Protein AF-A0A350ZX97-F1 (afdb_monomer)

Mean predicted aligned error: 15.22 Å

Solvent-accessible surface area (backbone atoms only — not comparable to full-atom values): 3856 Å² total; per-residue (Å²): 133,78,93,83,48,75,66,59,54,51,53,53,45,70,74,71,64,51,83,92,75,64,84,82,86,81,92,78,72,75,86,86,58,76,97,74,75,83,88,71,84,84,79,77,88,83,81,82,93,127

Structure (mmCIF, N/CA/C/O backbone):
data_AF-A0A350ZX97-F1
#
_entry.id   AF-A0A350ZX97-F1
#
loop_
_atom_site.group_PDB
_atom_site.id
_atom_site.type_symbol
_atom_site.label_atom_id
_atom_site.label_alt_id
_atom_site.label_comp_id
_atom_site.label_asym_id
_atom_site.label_entity_id
_atom_site.label_seq_id
_atom_site.pdbx_PDB_ins_code
_atom_site.Cartn_x
_atom_site.Cartn_y
_atom_site.Cartn_z
_atom_site.occupancy
_atom_site.B_iso_or_equiv
_atom_site.auth_seq_id
_atom_site.auth_comp_id
_atom_site.auth_asym_id
_atom_site.auth_atom_id
_atom_site.pdbx_PDB_model_num
ATOM 1 N N . VAL A 1 1 ? 6.353 13.830 20.677 1.00 60.59 1 VAL A N 1
ATOM 2 C CA . VAL A 1 1 ? 5.194 13.333 19.900 1.00 60.59 1 VAL A CA 1
ATOM 3 C C . VAL A 1 1 ? 4.256 12.662 20.886 1.00 60.59 1 VAL A C 1
ATOM 5 O O . VAL A 1 1 ? 4.715 11.807 21.633 1.00 60.59 1 VAL A O 1
ATOM 8 N N . GLU A 1 2 ? 3.010 13.124 20.974 1.00 72.06 2 GLU A N 1
ATOM 9 C CA . GLU A 1 2 ? 1.966 12.515 21.814 1.00 72.06 2 GLU A CA 1
ATOM 10 C C . GLU A 1 2 ? 1.565 11.125 21.269 1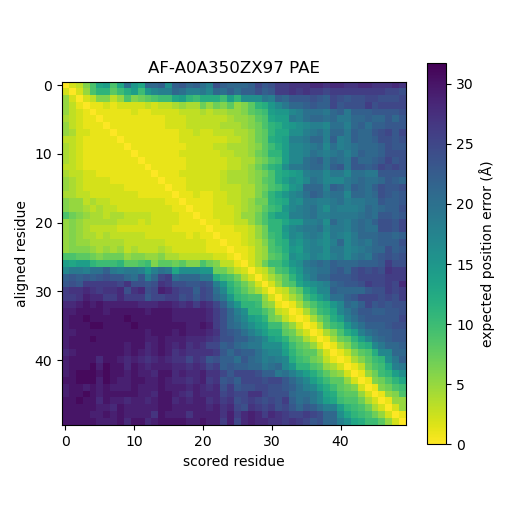.00 72.06 2 GLU A C 1
ATOM 12 O O . GLU A 1 2 ? 1.917 10.793 20.136 1.00 72.06 2 GLU A O 1
ATOM 17 N N . LYS A 1 3 ? 0.899 10.274 22.070 1.00 88.06 3 LYS A N 1
ATOM 18 C CA . LYS A 1 3 ? 0.647 8.855 21.742 1.00 88.06 3 LYS A CA 1
ATOM 19 C C . LYS A 1 3 ? -0.019 8.676 20.368 1.00 88.06 3 LYS A C 1
ATOM 21 O O . LYS A 1 3 ? -1.209 8.927 20.199 1.00 88.06 3 LYS A O 1
ATOM 26 N N . VAL A 1 4 ? 0.740 8.144 19.412 1.00 92.88 4 VAL A N 1
ATOM 27 C CA . VAL A 1 4 ? 0.229 7.720 18.103 1.00 92.88 4 VAL A CA 1
ATOM 28 C C . VAL A 1 4 ? -0.445 6.358 18.248 1.00 92.88 4 VAL A C 1
ATOM 30 O O . VAL A 1 4 ? 0.151 5.415 18.767 1.00 92.88 4 VAL A O 1
ATOM 33 N N . THR A 1 5 ? -1.690 6.248 17.786 1.00 96.69 5 THR A N 1
ATOM 34 C CA . THR A 1 5 ? -2.450 4.991 17.795 1.00 96.69 5 THR A CA 1
ATOM 35 C C . THR A 1 5 ? -2.447 4.337 16.416 1.00 96.69 5 THR A C 1
ATOM 37 O O . THR A 1 5 ? -2.308 5.003 15.390 1.00 96.69 5 THR A O 1
ATOM 40 N N . VAL A 1 6 ? -2.675 3.022 16.374 1.00 97.44 6 VAL A N 1
ATOM 41 C CA . VAL A 1 6 ? -2.827 2.273 15.113 1.00 97.44 6 VAL A CA 1
ATOM 42 C C . VAL A 1 6 ? -3.965 2.843 14.259 1.00 97.44 6 VAL A C 1
ATOM 44 O O . VAL A 1 6 ? -3.830 2.962 13.042 1.00 97.44 6 VAL A O 1
ATOM 47 N N . ALA A 1 7 ? -5.071 3.236 14.898 1.00 97.06 7 ALA A N 1
ATOM 48 C CA . ALA A 1 7 ? -6.209 3.842 14.216 1.00 97.06 7 ALA A CA 1
ATOM 49 C C . ALA A 1 7 ? -5.830 5.174 13.549 1.00 97.06 7 ALA A C 1
ATOM 51 O O . ALA A 1 7 ? -6.170 5.388 12.388 1.00 97.06 7 ALA A O 1
ATOM 52 N N . ALA A 1 8 ? -5.062 6.023 14.241 1.00 96.12 8 ALA A N 1
ATOM 53 C CA . ALA A 1 8 ? -4.609 7.301 13.698 1.00 96.12 8 ALA A CA 1
ATOM 54 C C . ALA A 1 8 ? -3.696 7.126 12.473 1.00 96.12 8 ALA A C 1
ATOM 56 O O . ALA A 1 8 ? -3.825 7.865 11.497 1.00 96.12 8 ALA A O 1
ATOM 57 N N . VAL A 1 9 ? -2.810 6.122 12.487 1.00 96.38 9 VAL A N 1
ATOM 58 C CA . VAL A 1 9 ? -1.950 5.802 11.332 1.00 96.38 9 VAL A CA 1
ATOM 59 C C . VAL A 1 9 ? -2.786 5.328 10.145 1.00 96.38 9 VAL A C 1
ATOM 61 O O . VAL A 1 9 ? -2.590 5.799 9.025 1.00 96.38 9 VAL A O 1
ATOM 64 N N . ARG A 1 10 ? -3.747 4.427 10.386 1.00 97.69 10 ARG A N 1
ATOM 65 C CA . ARG A 1 10 ? -4.609 3.880 9.331 1.00 97.69 10 ARG A CA 1
ATOM 66 C C . ARG A 1 10 ? -5.457 4.960 8.666 1.00 97.69 10 ARG A C 1
ATOM 68 O O . ARG A 1 10 ? -5.501 5.021 7.441 1.00 97.69 10 ARG A O 1
ATOM 75 N N . ASP A 1 11 ? -6.079 5.822 9.463 1.00 97.44 11 ASP A N 1
ATOM 76 C CA . ASP A 1 11 ? -6.879 6.941 8.967 1.00 97.44 11 ASP A CA 1
ATOM 77 C C . ASP A 1 11 ? -6.025 7.935 8.156 1.00 97.44 11 ASP A C 1
ATOM 79 O O . ASP A 1 11 ? -6.379 8.315 7.039 1.00 97.44 11 ASP A O 1
ATOM 83 N N . ALA A 1 12 ? -4.840 8.302 8.655 1.00 97.25 12 ALA A N 1
ATOM 84 C CA .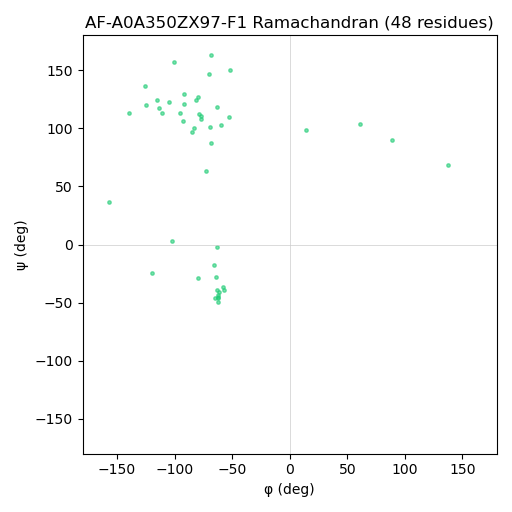 ALA A 1 12 ? -3.938 9.196 7.932 1.00 97.25 12 ALA A CA 1
ATOM 85 C C . ALA A 1 12 ? -3.486 8.617 6.578 1.00 97.25 12 ALA A C 1
ATOM 87 O O . ALA A 1 12 ? -3.444 9.349 5.586 1.00 97.25 12 ALA A O 1
ATOM 88 N N . TRP A 1 13 ? -3.186 7.315 6.527 1.00 96.94 13 TRP A N 1
ATOM 89 C CA . TRP A 1 13 ? -2.833 6.610 5.293 1.00 96.94 13 TRP A CA 1
ATOM 90 C C . TRP A 1 13 ? -3.986 6.635 4.287 1.00 96.94 13 TRP A C 1
ATOM 92 O O . TRP A 1 13 ? -3.813 7.055 3.144 1.00 96.94 13 TRP A O 1
ATOM 102 N N . GLN A 1 14 ? -5.192 6.275 4.732 1.00 97.00 14 GLN A N 1
ATOM 103 C CA . GLN A 1 14 ? -6.389 6.248 3.892 1.00 97.00 14 GLN A CA 1
ATOM 104 C C . GLN A 1 14 ? -6.793 7.624 3.364 1.00 97.00 14 GLN A C 1
ATOM 106 O O . GLN A 1 14 ? -7.396 7.698 2.296 1.00 97.00 14 GLN A O 1
ATOM 111 N N . ARG A 1 15 ? -6.484 8.718 4.065 1.00 97.38 15 ARG A N 1
ATOM 112 C CA . ARG A 1 15 ? -6.804 10.075 3.596 1.00 97.38 15 ARG A CA 1
ATOM 113 C C . ARG A 1 15 ? -5.826 10.614 2.557 1.00 97.38 15 ARG A C 1
ATOM 115 O O . ARG A 1 15 ? -6.225 11.455 1.759 1.00 97.38 15 ARG A O 1
ATOM 122 N N . ARG A 1 16 ? -4.565 10.178 2.587 1.00 97.25 16 ARG A N 1
ATOM 123 C CA . ARG A 1 16 ? -3.471 10.864 1.875 1.00 97.25 16 ARG A CA 1
ATOM 124 C C . ARG A 1 16 ? -2.768 10.026 0.823 1.00 97.25 16 ARG A C 1
ATOM 126 O O . ARG A 1 16 ? -2.181 10.605 -0.078 1.00 97.25 16 ARG A O 1
ATOM 133 N N . ILE A 1 17 ? -2.797 8.703 0.940 1.00 96.44 17 ILE A N 1
ATOM 134 C CA . ILE A 1 17 ? -2.082 7.825 0.019 1.00 96.44 17 ILE A CA 1
ATOM 135 C C . ILE A 1 17 ? -3.082 7.192 -0.937 1.00 96.4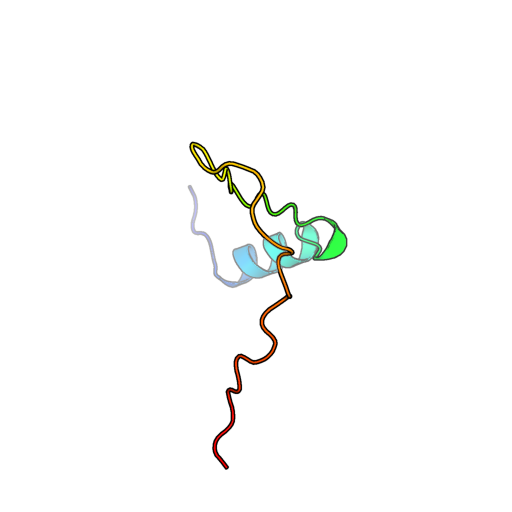4 17 ILE A C 1
ATOM 137 O O . ILE A 1 17 ? -4.064 6.558 -0.529 1.00 96.44 17 ILE A O 1
ATOM 141 N N . ARG A 1 18 ? -2.846 7.402 -2.228 1.00 96.81 18 ARG A N 1
ATOM 142 C CA . ARG A 1 18 ? -3.658 6.858 -3.308 1.00 96.81 18 ARG A CA 1
ATOM 143 C C . ARG A 1 18 ? -2.757 6.097 -4.284 1.00 96.81 18 ARG A C 1
ATOM 145 O O . ARG A 1 18 ? -1.665 6.589 -4.564 1.00 96.81 18 ARG A O 1
ATOM 152 N N . PRO A 1 19 ? -3.161 4.905 -4.764 1.00 94.75 19 PRO A N 1
ATOM 153 C CA . PRO A 1 19 ? -2.307 4.079 -5.621 1.00 94.75 19 PRO A CA 1
ATOM 154 C C . PRO A 1 19 ? -1.852 4.775 -6.910 1.00 94.75 19 PRO A C 1
ATOM 156 O O . PRO A 1 19 ? -0.712 4.611 -7.323 1.00 94.75 19 PRO A O 1
ATOM 159 N N . ASP A 1 20 ? -2.722 5.587 -7.506 1.00 95.38 20 ASP A N 1
ATOM 160 C CA . ASP A 1 20 ? -2.472 6.398 -8.704 1.00 95.38 20 ASP A CA 1
ATOM 161 C C . ASP A 1 20 ? -1.429 7.509 -8.491 1.00 95.38 20 ASP A C 1
ATOM 163 O O . ASP A 1 20 ? -0.879 8.027 -9.457 1.00 95.38 20 ASP A O 1
ATOM 167 N N . GLN A 1 21 ? -1.130 7.862 -7.239 1.00 96.31 21 GLN A N 1
ATOM 168 C CA . GLN A 1 21 ? -0.166 8.904 -6.871 1.00 96.31 21 GLN A CA 1
ATOM 169 C C . GLN A 1 21 ? 1.185 8.330 -6.414 1.00 96.31 21 GLN A C 1
ATOM 171 O O . GLN A 1 21 ? 2.073 9.080 -6.003 1.00 96.31 21 GLN A O 1
ATOM 176 N N . LEU A 1 22 ? 1.357 7.004 -6.452 1.00 96.31 22 LEU A N 1
ATOM 177 C CA . LEU A 1 22 ? 2.592 6.347 -6.037 1.00 96.31 22 LEU A CA 1
ATOM 178 C C . LEU A 1 22 ? 3.652 6.446 -7.135 1.00 96.31 22 LEU A C 1
ATOM 180 O O . LEU A 1 22 ? 3.555 5.812 -8.182 1.00 96.31 22 LEU A O 1
ATOM 184 N N . ILE A 1 23 ? 4.709 7.207 -6.864 1.00 93.81 23 ILE A N 1
ATOM 185 C CA . ILE A 1 23 ? 5.871 7.307 -7.748 1.00 93.81 23 ILE A CA 1
ATOM 186 C C . ILE A 1 23 ? 6.897 6.265 -7.309 1.00 93.81 23 ILE A C 1
ATOM 188 O O . ILE A 1 23 ? 7.375 6.296 -6.176 1.00 93.81 23 ILE A O 1
ATOM 192 N N . THR A 1 24 ? 7.257 5.362 -8.219 1.00 93.19 24 THR A N 1
ATOM 193 C CA . THR A 1 24 ? 8.341 4.395 -8.012 1.00 93.19 24 THR A CA 1
ATOM 194 C C . THR A 1 24 ? 9.475 4.717 -8.972 1.00 93.19 24 THR A C 1
ATOM 196 O O . THR A 1 24 ? 9.300 4.657 -10.186 1.00 93.19 24 THR A O 1
ATOM 199 N N . VAL A 1 25 ? 10.642 5.059 -8.430 1.00 91.25 25 VAL A N 1
ATOM 200 C CA . VAL A 1 25 ? 11.865 5.238 -9.216 1.00 91.25 25 VAL A CA 1
ATOM 201 C C . VAL A 1 25 ? 12.645 3.934 -9.163 1.00 91.25 25 VAL A C 1
ATOM 203 O O . VAL A 1 25 ? 13.142 3.547 -8.107 1.00 91.25 25 VAL A O 1
ATOM 206 N N . ILE A 1 26 ? 12.754 3.258 -10.303 1.00 84.69 26 ILE A N 1
ATOM 207 C CA . ILE A 1 26 ? 13.649 2.114 -10.463 1.00 84.69 26 ILE A CA 1
ATOM 208 C C . ILE A 1 26 ? 14.965 2.669 -10.996 1.00 84.69 26 ILE A C 1
ATOM 210 O O . ILE A 1 26 ? 15.05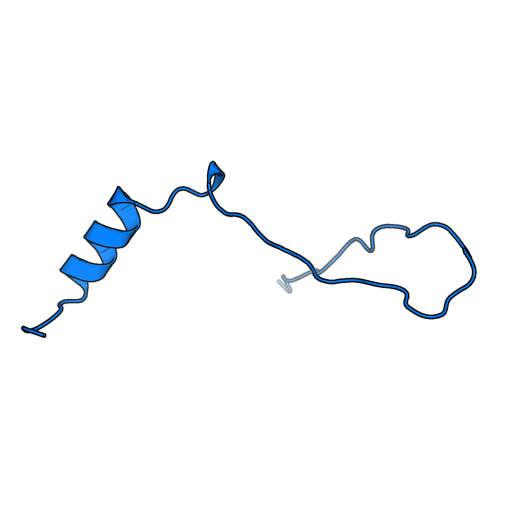2 3.080 -12.151 1.00 84.69 26 ILE A O 1
ATOM 214 N N . ALA A 1 27 ? 15.984 2.722 -10.144 1.00 81.94 27 ALA A N 1
ATOM 215 C CA . ALA A 1 27 ? 17.326 3.057 -10.591 1.00 81.94 27 ALA A CA 1
ATOM 216 C C . ALA A 1 27 ? 17.933 1.830 -11.286 1.00 81.94 27 ALA A C 1
ATOM 218 O O . ALA A 1 27 ? 18.260 0.838 -10.638 1.00 81.94 27 ALA A O 1
ATOM 219 N N . GLY A 1 28 ? 18.057 1.905 -12.609 1.00 73.62 28 GLY A N 1
ATOM 220 C CA . GLY A 1 28 ? 18.727 0.913 -13.439 1.00 73.62 28 GLY A CA 1
ATOM 221 C C . GLY A 1 28 ? 19.530 1.629 -14.512 1.00 73.62 28 GLY A C 1
ATOM 222 O O . GLY A 1 28 ? 18.964 2.301 -15.369 1.00 73.62 28 GLY A O 1
ATOM 223 N N . GLY A 1 29 ? 20.849 1.516 -14.428 1.00 59.84 29 GLY A N 1
ATOM 224 C CA . GLY A 1 29 ? 21.773 1.941 -15.465 1.00 59.84 29 GLY A CA 1
ATOM 225 C C . GLY A 1 29 ? 22.638 0.748 -15.809 1.00 59.84 29 GLY A C 1
ATOM 226 O O . GLY A 1 29 ? 23.330 0.214 -14.945 1.00 59.84 29 GLY A O 1
ATOM 227 N N . ASP A 1 30 ? 22.578 0.329 -17.063 1.00 62.62 30 ASP A N 1
ATOM 228 C CA . ASP A 1 30 ? 23.497 -0.631 -17.659 1.00 62.62 30 ASP A CA 1
ATOM 229 C C . ASP A 1 30 ? 24.845 0.081 -17.871 1.00 62.62 30 ASP A C 1
ATOM 231 O O . ASP A 1 30 ? 25.243 0.391 -18.987 1.00 62.62 30 ASP A O 1
ATOM 235 N N . GLY A 1 31 ? 25.476 0.496 -16.764 1.00 61.75 31 GLY A N 1
ATOM 236 C CA . GLY A 1 31 ? 26.514 1.533 -16.727 1.00 61.75 31 GLY A CA 1
ATOM 237 C C . GLY A 1 31 ? 27.797 1.221 -17.501 1.00 61.75 31 GLY A C 1
ATOM 238 O O . GLY A 1 31 ? 28.673 2.077 -17.537 1.00 61.75 31 GLY A O 1
ATOM 239 N N . ASP A 1 32 ? 27.903 0.034 -18.103 1.00 62.16 32 ASP A N 1
ATOM 240 C CA . ASP A 1 32 ? 29.027 -0.371 -18.949 1.00 62.16 32 ASP A CA 1
ATOM 241 C C . ASP A 1 32 ? 28.673 -1.502 -19.937 1.00 62.16 32 ASP A C 1
ATOM 243 O O . ASP A 1 32 ? 29.464 -2.411 -20.185 1.00 62.16 32 ASP A O 1
ATOM 247 N N . ARG A 1 33 ? 27.457 -1.518 -20.490 1.00 59.56 33 ARG A N 1
ATOM 248 C CA . ARG A 1 33 ? 27.117 -2.468 -21.562 1.00 59.56 33 ARG A CA 1
ATOM 249 C C . ARG A 1 33 ? 26.834 -1.712 -22.846 1.00 59.56 33 ARG A C 1
ATOM 251 O O . ARG A 1 33 ? 25.979 -0.831 -22.919 1.00 59.56 33 ARG A O 1
ATOM 258 N N . ALA A 1 34 ? 27.579 -2.095 -23.880 1.00 58.81 34 ALA A N 1
ATOM 259 C CA . ALA A 1 34 ? 27.176 -1.868 -25.257 1.00 58.81 34 ALA A CA 1
ATOM 260 C C . ALA A 1 34 ? 25.741 -2.400 -25.456 1.00 58.81 34 ALA A C 1
ATOM 262 O O . ALA A 1 34 ? 25.350 -3.338 -24.757 1.00 58.81 34 ALA A O 1
ATOM 263 N N . PRO A 1 35 ? 24.947 -1.811 -26.368 1.00 54.47 35 PRO A N 1
ATOM 264 C CA . PRO A 1 35 ? 23.542 -2.155 -26.525 1.00 54.47 35 PRO A CA 1
ATOM 265 C C . PRO A 1 35 ? 23.409 -3.574 -27.084 1.00 54.47 35 PRO A C 1
ATOM 267 O O . PRO A 1 35 ? 23.308 -3.754 -28.294 1.00 54.47 35 PRO A O 1
ATOM 270 N N . ASP A 1 36 ? 23.387 -4.573 -26.207 1.00 54.06 36 ASP A N 1
ATOM 271 C CA . ASP A 1 36 ? 23.162 -5.960 -26.584 1.00 54.06 36 ASP A CA 1
ATOM 272 C C . ASP A 1 36 ? 21.805 -6.450 -26.074 1.00 54.06 36 ASP A C 1
ATOM 274 O O . ASP A 1 36 ? 21.557 -6.610 -24.881 1.00 54.06 36 ASP A O 1
ATOM 278 N N . ALA A 1 37 ? 20.959 -6.705 -27.074 1.00 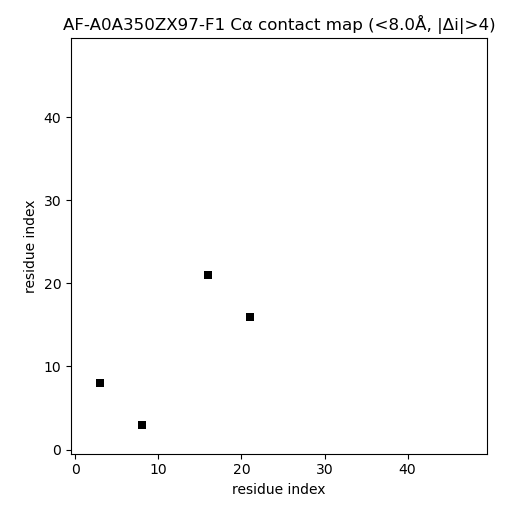55.22 37 ALA A N 1
ATOM 279 C CA . ALA A 1 37 ? 19.787 -7.568 -27.099 1.00 55.22 37 ALA A CA 1
ATOM 280 C C . ALA A 1 37 ? 18.630 -7.245 -26.132 1.00 55.22 37 ALA A C 1
ATOM 282 O O . ALA A 1 37 ? 18.628 -7.591 -24.957 1.00 55.22 37 ALA A O 1
ATOM 283 N N . ALA A 1 38 ? 17.581 -6.663 -26.728 1.00 55.12 38 ALA A N 1
ATOM 284 C CA . ALA A 1 38 ? 16.162 -6.789 -26.384 1.00 55.12 38 ALA A CA 1
ATOM 285 C C . ALA A 1 38 ? 15.846 -7.416 -25.010 1.00 55.12 38 ALA A C 1
ATOM 287 O O . ALA A 1 38 ? 15.754 -8.637 -24.863 1.00 55.12 38 ALA A O 1
ATOM 288 N N . ALA A 1 39 ? 15.573 -6.558 -24.026 1.00 57.31 39 ALA A N 1
ATOM 289 C CA . ALA A 1 39 ? 14.961 -6.967 -22.771 1.00 57.31 39 ALA A CA 1
ATOM 290 C C . ALA A 1 39 ? 13.586 -7.597 -23.054 1.00 57.31 39 ALA A C 1
ATOM 2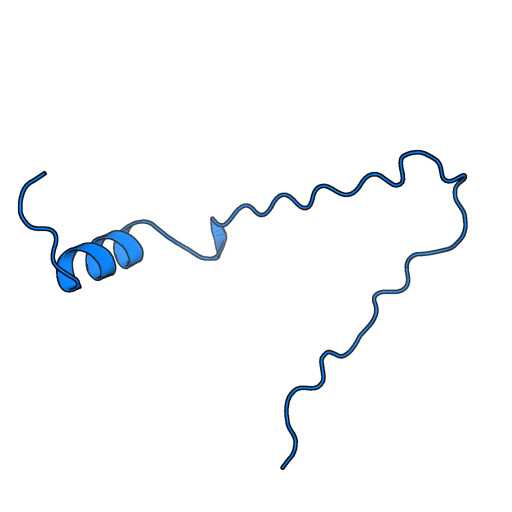92 O O . ALA A 1 39 ? 12.606 -6.904 -23.328 1.00 57.31 39 ALA A O 1
ATOM 293 N N . THR A 1 40 ? 13.520 -8.926 -23.003 1.00 53.78 40 THR A N 1
ATOM 294 C CA . THR A 1 40 ? 12.249 -9.650 -22.987 1.00 53.78 40 THR A CA 1
ATOM 295 C C . THR A 1 40 ? 11.737 -9.621 -21.546 1.00 53.78 40 THR A C 1
ATOM 297 O O . THR A 1 40 ? 12.478 -10.028 -20.648 1.00 53.78 40 THR A O 1
ATOM 300 N N . PRO A 1 41 ? 10.517 -9.130 -21.270 1.00 48.84 41 PRO A N 1
ATOM 301 C CA . PRO A 1 41 ? 9.986 -9.147 -19.914 1.00 48.84 41 PRO A CA 1
ATOM 302 C C . PRO A 1 41 ? 9.829 -10.601 -19.448 1.00 48.84 41 PRO A C 1
ATOM 304 O O . PRO A 1 41 ? 9.087 -11.378 -20.048 1.00 48.84 41 PRO A O 1
ATOM 307 N N . SER A 1 42 ? 10.545 -10.972 -18.383 1.00 52.28 42 SER A N 1
ATOM 308 C CA . SER A 1 42 ? 10.421 -12.286 -17.747 1.00 52.28 42 SER A CA 1
ATOM 309 C C . SER A 1 42 ? 9.060 -12.384 -17.063 1.00 52.28 42 SER A C 1
ATOM 311 O O . SER A 1 42 ? 8.854 -11.839 -15.979 1.00 52.28 42 SER A O 1
ATOM 313 N N . ALA A 1 43 ? 8.119 -13.069 -17.706 1.00 53.41 43 ALA A N 1
ATOM 314 C CA . ALA A 1 43 ? 6.878 -13.488 -17.078 1.00 53.41 43 ALA A CA 1
ATOM 315 C C . ALA A 1 43 ? 7.143 -14.600 -16.042 1.00 53.41 43 ALA A C 1
ATOM 317 O O . ALA A 1 43 ? 7.995 -15.459 -16.255 1.00 53.41 43 ALA A O 1
ATOM 318 N N . ALA A 1 44 ? 6.329 -14.583 -14.982 1.00 49.12 44 ALA A N 1
ATOM 319 C CA . ALA A 1 44 ? 6.143 -15.598 -13.939 1.00 49.12 44 ALA A CA 1
ATOM 320 C C . AL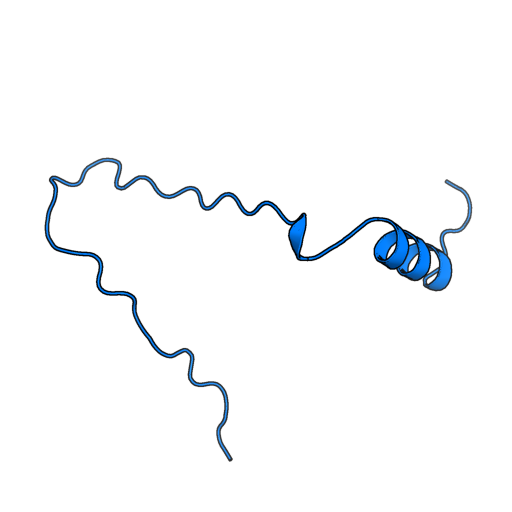A A 1 44 ? 7.061 -15.533 -12.698 1.00 49.12 44 ALA A C 1
ATOM 322 O O . ALA A 1 44 ? 8.058 -16.238 -12.582 1.00 49.12 44 ALA A O 1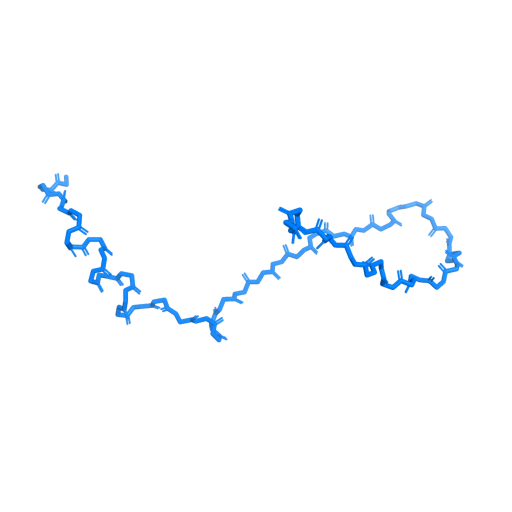
ATOM 323 N N . ILE A 1 45 ? 6.603 -14.789 -11.682 1.00 54.09 45 ILE A N 1
ATOM 324 C CA . ILE A 1 45 ? 6.564 -15.351 -10.325 1.00 54.09 45 ILE A CA 1
ATOM 325 C C . ILE A 1 45 ? 5.267 -16.161 -10.208 1.00 54.09 45 ILE A C 1
ATOM 327 O O . ILE A 1 45 ? 4.185 -15.599 -10.063 1.00 54.09 45 ILE A O 1
ATOM 331 N N . THR A 1 46 ? 5.349 -17.481 -10.340 1.00 46.84 46 THR A N 1
ATOM 332 C CA . THR A 1 46 ? 4.227 -18.357 -9.988 1.00 46.84 46 THR A CA 1
ATOM 333 C C . THR A 1 46 ? 4.320 -18.629 -8.491 1.00 46.84 46 THR A C 1
ATOM 335 O O . THR A 1 46 ? 5.100 -19.476 -8.064 1.00 46.84 46 THR A O 1
ATOM 338 N N . ASP A 1 47 ? 3.566 -17.878 -7.693 1.00 49.09 47 ASP A N 1
ATOM 339 C CA . ASP A 1 47 ? 3.174 -18.309 -6.350 1.00 49.09 47 ASP A CA 1
ATOM 340 C C . ASP A 1 47 ? 1.822 -19.025 -6.468 1.00 49.09 47 ASP A C 1
ATOM 342 O O . ASP A 1 47 ? 0.904 -18.509 -7.109 1.00 49.09 47 ASP A O 1
ATOM 346 N N . GLY A 1 48 ? 1.720 -20.226 -5.902 1.00 35.69 48 GLY A N 1
ATOM 347 C CA . GLY A 1 48 ? 0.485 -21.011 -5.898 1.00 35.69 48 GLY A CA 1
ATOM 348 C C . GLY A 1 48 ? 0.682 -22.493 -6.192 1.00 35.69 48 GLY A C 1
ATOM 349 O O . GLY A 1 48 ? 0.234 -22.987 -7.224 1.00 35.69 48 GLY A O 1
ATOM 350 N N . ALA A 1 49 ? 1.318 -23.211 -5.266 1.00 45.12 49 ALA A N 1
ATOM 351 C CA . ALA A 1 49 ? 1.115 -24.647 -5.130 1.00 45.12 49 ALA A CA 1
ATOM 352 C C . ALA A 1 49 ? -0.225 -24.886 -4.417 1.00 45.12 49 ALA A C 1
ATOM 354 O O . ALA A 1 49 ? -0.351 -24.591 -3.227 1.00 45.12 49 ALA A O 1
ATOM 355 N N . ASN A 1 50 ? -1.209 -25.406 -5.149 1.00 46.03 50 ASN A N 1
ATOM 356 C CA . ASN A 1 50 ? -2.28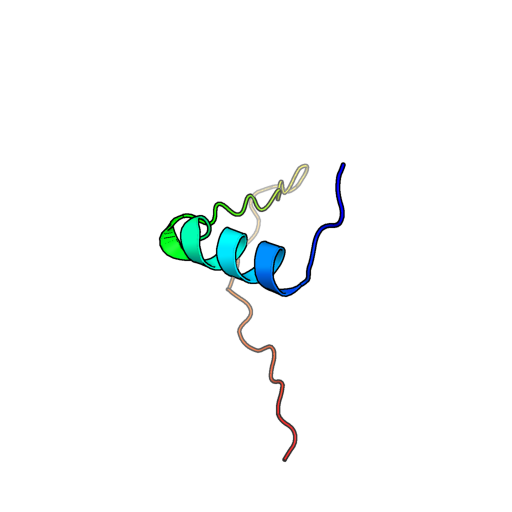2 -26.239 -4.609 1.00 46.03 50 ASN A CA 1
ATOM 357 C C . ASN A 1 50 ? -2.750 -27.214 -5.691 1.00 46.03 50 ASN A C 1
ATOM 359 O O . ASN A 1 50 ? -3.034 -26.731 -6.811 1.00 46.03 50 ASN A O 1
#

Sequence (50 aa):
VEKVTVAAVRDAWQRRIRPDQLITVIAGGDGDRAPDAAATPSAAITDGAN

Secondary structure (DSSP, 8-state):
-----HHHHHHHHHHH--GGG---------TT----S-------------

pLDDT: mean 74.96, std 20.71, range [35.69, 97.69]

Foldseek 3Di:
DPDDDPVNVVVVCVVPDDPVPDDDDDDDDPPDDDDDDDDDPDDDPDDDDD

Radius of gyration: 20.39 Å; Cα contacts (8 Å, |Δi|>4): 2; chains: 1; bounding box: 36×40×49 Å